Protein AF-A0A0G8F5L8-F1 (afdb_monomer_lite)

Foldseek 3Di:
DFPWDDDPPDIDFDKDFDFDDDDPDTDWDDDVPGPDIHTDMDTHDDD

Organism: Bacillus cereus (NCBI:txid1396)

Structure (mmCIF, N/CA/C/O backbone):
data_AF-A0A0G8F5L8-F1
#
_entry.id   AF-A0A0G8F5L8-F1
#
loop_
_atom_site.group_PDB
_atom_site.id
_atom_site.type_symbol
_atom_site.label_atom_id
_atom_site.label_alt_id
_atom_site.label_comp_id
_atom_site.label_asym_id
_atom_site.label_entity_id
_atom_site.label_seq_id
_atom_site.pdbx_PDB_ins_code
_atom_site.Cartn_x
_atom_site.Cartn_y
_atom_site.Cartn_z
_atom_site.occupancy
_atom_site.B_iso_or_equiv
_atom_site.auth_seq_id
_atom_site.auth_comp_id
_atom_site.auth_asym_id
_atom_site.auth_atom_id
_atom_site.pdbx_PDB_model_num
ATOM 1 N N . MET A 1 1 ? 6.798 -12.089 -9.038 1.00 82.19 1 MET A N 1
ATOM 2 C CA . MET A 1 1 ? 7.753 -10.964 -8.890 1.00 82.19 1 MET A CA 1
ATOM 3 C C . MET A 1 1 ? 6.954 -9.725 -8.504 1.00 82.19 1 MET A C 1
ATOM 5 O O . MET A 1 1 ? 5.795 -9.658 -8.902 1.00 82.19 1 MET A O 1
ATOM 9 N N . ASP A 1 2 ? 7.489 -8.788 -7.718 1.00 93.00 2 ASP A N 1
ATOM 10 C CA . ASP A 1 2 ? 6.788 -7.509 -7.503 1.00 93.00 2 ASP A CA 1
ATOM 11 C C . ASP A 1 2 ? 6.682 -6.754 -8.838 1.00 93.00 2 ASP A C 1
ATOM 13 O O . ASP A 1 2 ? 7.590 -6.828 -9.665 1.00 93.00 2 ASP A O 1
ATOM 17 N N . LEU A 1 3 ? 5.584 -6.027 -9.057 1.00 94.62 3 LEU A N 1
ATOM 18 C CA . LEU A 1 3 ? 5.359 -5.189 -10.236 1.00 94.62 3 LEU A CA 1
ATOM 19 C C . LEU A 1 3 ? 6.198 -3.914 -10.094 1.00 94.62 3 LEU A C 1
ATOM 21 O O . LEU A 1 3 ? 5.732 -2.838 -9.718 1.00 94.62 3 LEU A O 1
ATOM 25 N N . THR A 1 4 ? 7.497 -4.112 -10.274 1.00 94.94 4 THR A N 1
ATOM 26 C CA . THR A 1 4 ? 8.564 -3.136 -10.110 1.00 94.94 4 THR A CA 1
ATOM 27 C C . THR A 1 4 ? 9.518 -3.283 -11.278 1.00 94.94 4 THR A C 1
ATOM 29 O O . THR A 1 4 ? 9.944 -4.394 -11.585 1.00 94.94 4 THR A O 1
ATOM 32 N N . PHE A 1 5 ? 9.867 -2.177 -11.921 1.00 93.88 5 PHE A N 1
ATOM 33 C CA . PHE A 1 5 ? 10.823 -2.177 -13.021 1.00 93.88 5 PHE A CA 1
ATOM 34 C C . PHE A 1 5 ? 11.674 -0.910 -12.995 1.00 93.88 5 PHE A C 1
ATOM 36 O O . PHE A 1 5 ? 11.238 0.147 -12.534 1.00 93.88 5 PHE A O 1
ATOM 43 N N . LYS A 1 6 ? 12.918 -1.036 -13.465 1.00 95.31 6 LYS A N 1
ATOM 44 C CA . LYS A 1 6 ? 13.807 0.112 -13.641 1.00 95.31 6 LYS A CA 1
ATOM 45 C C . LYS A 1 6 ? 13.354 0.927 -14.848 1.00 95.31 6 LYS A C 1
ATOM 47 O O . LYS A 1 6 ? 13.022 0.354 -15.883 1.00 95.31 6 LYS A O 1
ATOM 52 N N . VAL A 1 7 ? 13.373 2.244 -14.704 1.00 94.12 7 VAL A N 1
ATOM 53 C CA . VAL A 1 7 ? 13.148 3.206 -15.783 1.00 94.12 7 VAL A CA 1
ATOM 54 C C . VAL A 1 7 ? 14.349 4.140 -15.773 1.00 94.12 7 VAL A C 1
ATOM 56 O O . VAL A 1 7 ? 14.448 4.995 -14.896 1.00 94.12 7 VAL A O 1
ATOM 59 N N . GLU A 1 8 ? 15.285 3.918 -16.699 1.00 94.94 8 GLU A N 1
ATOM 60 C CA . GLU A 1 8 ? 16.580 4.615 -16.741 1.00 94.94 8 GLU A CA 1
ATOM 61 C C . GLU A 1 8 ? 17.307 4.536 -15.380 1.00 94.94 8 GLU A C 1
ATOM 63 O O . GLU A 1 8 ? 17.593 3.437 -14.896 1.00 94.94 8 GLU A O 1
ATOM 68 N N . GLU A 1 9 ? 17.567 5.680 -14.741 1.00 96.00 9 GLU A N 1
ATOM 69 C CA 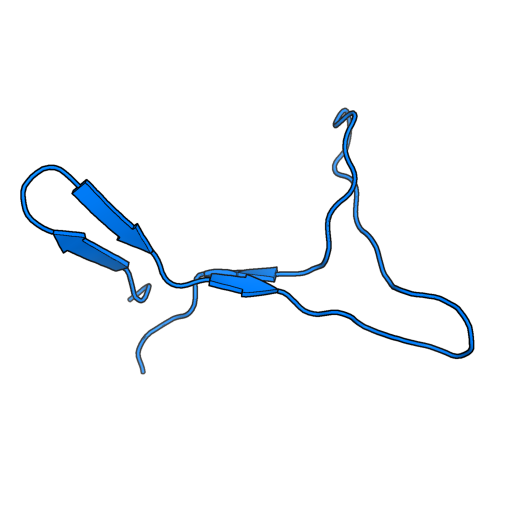. GLU A 1 9 ? 18.206 5.793 -13.422 1.00 96.00 9 GLU A CA 1
ATOM 70 C C . GLU A 1 9 ? 17.214 5.694 -12.246 1.00 96.00 9 GLU A C 1
ATOM 72 O O . GLU A 1 9 ? 17.589 5.849 -11.084 1.00 96.00 9 GLU A O 1
ATOM 77 N N . THR A 1 10 ? 15.937 5.410 -12.519 1.00 95.31 10 THR A N 1
ATOM 78 C CA . THR A 1 10 ? 14.862 5.371 -11.518 1.00 95.31 10 THR A CA 1
ATOM 79 C C . THR A 1 10 ? 14.208 3.993 -11.399 1.00 95.31 10 THR A C 1
ATOM 81 O O . THR A 1 10 ? 14.476 3.059 -12.160 1.00 95.31 10 THR A O 1
ATOM 84 N N . CYS A 1 11 ? 13.336 3.847 -10.401 1.00 95.25 11 CYS A N 1
ATOM 85 C CA . CYS A 1 11 ? 12.576 2.631 -10.147 1.00 95.25 11 CYS A CA 1
ATOM 86 C C . CYS A 1 11 ? 11.086 2.962 -10.068 1.00 95.25 11 CYS A C 1
ATOM 88 O O . CYS A 1 11 ? 10.658 3.713 -9.190 1.00 95.25 11 CYS A O 1
ATOM 90 N N . PHE A 1 12 ? 10.293 2.370 -10.958 1.00 95.31 12 PHE A N 1
ATOM 91 C CA . PHE A 1 12 ? 8.843 2.403 -10.859 1.00 95.31 12 PHE A CA 1
ATOM 92 C C . PHE A 1 12 ? 8.366 1.243 -9.981 1.00 95.31 12 PHE A C 1
ATOM 94 O O . PHE A 1 12 ? 8.718 0.089 -10.225 1.00 95.31 12 PHE A O 1
ATOM 101 N N . ASN A 1 13 ? 7.539 1.533 -8.974 1.00 95.31 13 ASN A N 1
ATOM 102 C CA . ASN A 1 13 ? 6.959 0.541 -8.070 1.00 95.31 13 ASN A CA 1
ATOM 103 C C . ASN A 1 13 ? 5.443 0.749 -7.981 1.00 95.31 13 ASN A C 1
ATOM 105 O O . ASN A 1 13 ? 4.986 1.780 -7.488 1.00 95.31 13 ASN A O 1
ATOM 109 N N . TYR A 1 14 ? 4.662 -0.236 -8.430 1.00 95.81 14 TYR A N 1
ATOM 110 C CA . TYR A 1 14 ? 3.207 -0.172 -8.329 1.00 95.81 14 TYR A CA 1
ATOM 111 C C . TYR A 1 14 ? 2.726 -0.628 -6.947 1.00 95.81 14 TYR A C 1
ATOM 113 O O . TYR A 1 14 ? 3.053 -1.725 -6.476 1.00 95.81 14 TYR A O 1
ATOM 121 N N . ARG A 1 15 ? 1.927 0.226 -6.301 1.00 96.06 15 ARG A N 1
ATOM 122 C CA . ARG A 1 15 ? 1.386 0.011 -4.956 1.00 96.06 15 ARG A CA 1
ATOM 123 C C . ARG A 1 15 ? -0.120 0.179 -4.945 1.00 96.06 15 ARG A C 1
ATOM 125 O O . ARG A 1 15 ? -0.663 1.002 -5.676 1.00 96.06 15 ARG A O 1
ATOM 132 N N . VAL A 1 16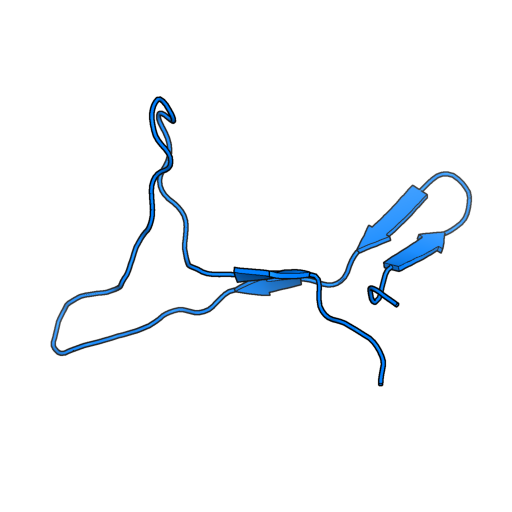 ? -0.768 -0.572 -4.066 1.00 96.88 16 VAL A N 1
ATOM 133 C CA . VAL A 1 16 ? -2.200 -0.449 -3.787 1.00 96.88 16 VAL A CA 1
ATOM 134 C C . VAL A 1 16 ? -2.376 -0.201 -2.296 1.00 96.88 16 VAL A C 1
ATOM 136 O O . VAL A 1 16 ? -1.736 -0.860 -1.477 1.00 96.88 16 VAL A O 1
ATOM 139 N N . GLY A 1 17 ? -3.236 0.756 -1.960 1.00 97.44 17 GLY A N 1
ATOM 140 C CA . GLY A 1 17 ? -3.731 0.998 -0.608 1.00 97.44 17 GLY A CA 1
ATOM 141 C C . GLY A 1 17 ? -5.241 0.777 -0.553 1.00 97.44 17 GLY A C 1
ATOM 142 O O . GLY A 1 17 ? -5.925 0.912 -1.568 1.00 97.44 17 GLY A O 1
ATOM 143 N N . ALA A 1 18 ? -5.758 0.432 0.621 1.00 97.81 18 ALA A N 1
ATOM 144 C CA . ALA A 1 18 ? -7.167 0.155 0.848 1.00 97.81 18 ALA A CA 1
ATOM 145 C C . ALA A 1 18 ? -7.762 1.140 1.858 1.00 97.81 18 ALA A C 1
ATOM 147 O O . ALA A 1 18 ? -7.278 1.265 2.980 1.00 97.81 18 ALA A O 1
ATOM 148 N N . ILE A 1 19 ? -8.865 1.788 1.480 1.00 97.69 19 ILE A N 1
ATOM 149 C CA . ILE A 1 19 ? -9.719 2.516 2.421 1.00 97.69 19 ILE A CA 1
ATOM 150 C C . ILE A 1 19 ? -10.809 1.558 2.896 1.00 97.69 19 ILE A C 1
ATOM 152 O O . ILE A 1 19 ? -11.865 1.431 2.276 1.00 97.69 19 ILE A O 1
ATOM 156 N N . CYS A 1 20 ? -10.540 0.851 3.989 1.00 97.88 20 CYS A N 1
ATOM 157 C CA . CYS A 1 20 ? -11.507 -0.071 4.576 1.00 97.88 20 CYS A CA 1
ATOM 158 C C . CYS A 1 20 ? -12.477 0.710 5.471 1.00 97.88 20 CYS A C 1
ATOM 160 O O . CYS A 1 20 ? -12.072 1.238 6.508 1.00 97.88 20 CYS A O 1
ATOM 162 N N . LYS A 1 21 ? -13.749 0.787 5.066 1.00 97.94 21 LYS A N 1
ATOM 163 C CA . LYS A 1 21 ? -14.821 1.463 5.810 1.00 97.94 21 LYS A CA 1
ATOM 164 C C . LYS A 1 21 ? -15.680 0.460 6.575 1.00 97.94 21 LYS A C 1
ATOM 166 O O . LYS A 1 21 ? -16.053 -0.571 6.020 1.00 97.94 21 LYS A O 1
ATOM 171 N N . HIS A 1 22 ? -16.053 0.807 7.801 1.00 98.00 22 HIS A N 1
ATOM 172 C CA . HIS A 1 22 ? -17.070 0.102 8.581 1.00 98.00 22 HIS A CA 1
ATOM 173 C C . HIS A 1 22 ? -17.848 1.126 9.415 1.00 98.00 22 HIS A C 1
ATOM 175 O O . HIS A 1 22 ? -17.244 1.916 10.145 1.00 98.00 22 HIS A O 1
ATOM 181 N N . ASP A 1 23 ? -19.170 1.163 9.242 1.00 97.25 23 ASP A N 1
ATOM 182 C CA . ASP A 1 23 ? -20.044 2.243 9.711 1.00 97.25 23 ASP A CA 1
ATOM 183 C C . ASP A 1 23 ? -19.491 3.634 9.337 1.00 97.25 23 ASP A C 1
ATOM 185 O O . ASP A 1 23 ? -19.232 3.918 8.165 1.00 97.25 23 ASP A O 1
ATOM 189 N N . ASN A 1 24 ? -19.273 4.497 10.334 1.00 97.19 24 ASN A N 1
ATOM 190 C CA . ASN A 1 24 ? -18.720 5.841 10.177 1.00 97.19 24 ASN A CA 1
ATOM 191 C C . ASN A 1 24 ? -17.219 5.918 10.529 1.00 97.19 24 ASN A C 1
ATOM 193 O O . ASN A 1 24 ? -16.740 6.951 10.993 1.00 97.19 24 ASN A O 1
ATOM 197 N N . LYS A 1 25 ? -16.481 4.810 10.380 1.00 97.94 25 LYS A N 1
ATOM 198 C CA . LYS A 1 25 ? -15.046 4.712 10.693 1.00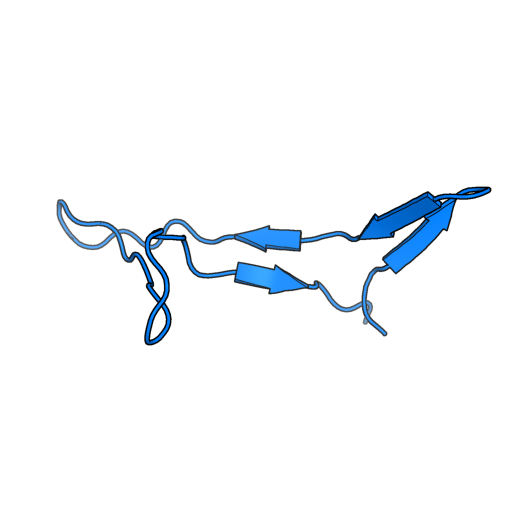 97.94 25 LYS A CA 1
ATOM 199 C C . LYS A 1 25 ? -14.249 4.166 9.507 1.00 97.94 25 LYS A C 1
ATOM 201 O O . LYS A 1 25 ? -14.784 3.467 8.642 1.00 97.94 25 LYS A O 1
ATOM 206 N N . ILE A 1 26 ? -12.952 4.472 9.499 1.00 97.88 26 ILE A N 1
ATOM 207 C CA . ILE A 1 26 ? -11.958 3.909 8.577 1.00 97.88 26 ILE A CA 1
ATOM 208 C C . ILE A 1 26 ? -10.863 3.182 9.356 1.00 97.88 26 ILE A C 1
ATOM 210 O O . ILE A 1 26 ? -10.508 3.600 10.457 1.00 97.88 26 ILE A O 1
ATOM 214 N N . LEU A 1 27 ? -10.330 2.103 8.781 1.00 98.19 27 LEU A N 1
ATOM 215 C CA . LEU A 1 27 ? -9.153 1.424 9.321 1.00 98.19 27 LEU A CA 1
ATOM 216 C C . LEU A 1 27 ? -7.885 2.202 8.955 1.00 98.19 27 LEU A C 1
ATOM 218 O O . LEU A 1 27 ? -7.603 2.424 7.778 1.00 98.19 27 LEU A O 1
ATOM 222 N N . ILE A 1 28 ? -7.113 2.557 9.975 1.00 97.69 28 ILE A N 1
ATOM 223 C CA . ILE A 1 28 ? -5.804 3.192 9.873 1.00 97.69 28 ILE A CA 1
ATOM 224 C C . ILE A 1 28 ? -4.829 2.413 10.771 1.00 97.69 28 ILE A C 1
ATOM 226 O O . ILE A 1 28 ? -5.221 1.905 11.821 1.00 97.69 28 ILE A O 1
ATOM 230 N N . LEU A 1 29 ? -3.581 2.288 10.327 1.00 97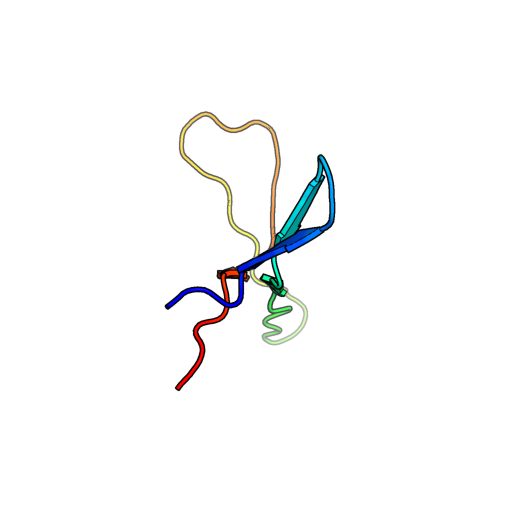.31 29 LEU A N 1
ATOM 231 C CA . LEU A 1 29 ? -2.482 1.581 10.976 1.00 97.31 29 LEU A CA 1
ATOM 232 C C . LEU A 1 29 ? -1.411 2.580 11.439 1.00 97.31 29 LEU A C 1
ATOM 234 O O . LEU A 1 29 ? -1.243 3.640 10.835 1.00 97.31 29 LEU A O 1
ATOM 238 N N . GLN A 1 30 ? -0.677 2.210 12.481 1.00 97.88 30 GLN A N 1
ATOM 239 C CA . GLN A 1 30 ? 0.548 2.863 12.942 1.00 97.88 30 GLN A CA 1
ATOM 240 C C . GLN A 1 30 ? 1.463 1.757 13.461 1.00 97.88 30 GLN A C 1
ATOM 242 O O . GLN A 1 30 ? 1.006 0.885 14.202 1.00 97.88 30 GLN A O 1
ATOM 247 N N . GLY A 1 31 ? 2.713 1.736 13.005 1.00 95.94 31 GLY A N 1
ATOM 248 C CA . GLY A 1 31 ? 3.720 0.818 13.517 1.00 95.94 31 GLY A CA 1
ATOM 249 C C . GLY A 1 31 ? 4.246 1.263 14.879 1.00 95.94 31 GLY A C 1
ATOM 250 O O . GLY A 1 31 ? 4.157 2.435 15.252 1.00 95.94 31 GLY A O 1
ATOM 251 N N . ASP A 1 32 ? 4.827 0.322 15.620 1.00 96.44 32 ASP A N 1
ATOM 252 C CA . ASP A 1 32 ? 5.433 0.613 16.917 1.00 96.44 32 ASP A CA 1
ATOM 253 C C . ASP A 1 32 ? 6.542 1.668 16.772 1.00 96.44 32 ASP A C 1
ATOM 255 O O . ASP A 1 32 ? 7.533 1.464 16.071 1.00 96.44 32 ASP A O 1
ATOM 259 N N . GLY A 1 33 ? 6.371 2.803 17.456 1.00 96.19 33 GLY A N 1
ATOM 260 C CA . GLY A 1 33 ? 7.328 3.912 17.451 1.00 96.19 33 GLY A CA 1
ATOM 261 C C . GLY A 1 33 ? 7.223 4.876 16.262 1.00 96.19 33 GLY A C 1
ATOM 262 O O . GLY A 1 33 ? 8.001 5.825 16.209 1.00 96.19 33 GLY A O 1
ATOM 263 N N . GLU A 1 34 ? 6.280 4.681 15.336 1.00 96.94 34 GLU A N 1
ATOM 264 C CA . GLU A 1 34 ? 6.030 5.627 14.241 1.00 96.94 34 GLU A CA 1
ATOM 265 C C . GLU A 1 34 ? 5.173 6.808 14.720 1.00 96.94 34 GLU A C 1
ATOM 267 O O . GLU A 1 34 ? 4.224 6.633 15.480 1.00 96.94 34 GLU A O 1
ATOM 272 N N . ASP A 1 35 ? 5.459 8.022 14.251 1.00 97.81 35 ASP A N 1
ATOM 273 C CA . ASP A 1 35 ? 4.701 9.241 14.574 1.00 97.81 35 ASP A CA 1
ATOM 274 C C . ASP A 1 35 ? 3.655 9.606 13.504 1.00 97.81 35 ASP A C 1
ATOM 276 O O . ASP A 1 35 ? 3.016 10.659 13.575 1.00 97.81 35 ASP A O 1
ATOM 280 N N . PHE A 1 36 ? 3.439 8.718 12.531 1.00 97.12 36 PHE A N 1
ATOM 281 C CA . PHE A 1 36 ? 2.476 8.885 11.449 1.00 97.12 36 PHE A CA 1
ATOM 282 C C . PHE A 1 36 ? 1.514 7.700 11.347 1.00 97.12 36 PHE A C 1
ATOM 284 O O . PHE A 1 36 ? 1.779 6.584 11.788 1.00 97.12 36 PHE A O 1
ATOM 291 N N . TRP A 1 37 ? 0.378 7.968 10.712 1.00 97.31 37 TRP A N 1
ATOM 292 C CA . TRP A 1 37 ? -0.700 7.017 10.492 1.00 97.31 37 TRP A CA 1
ATOM 293 C C . TRP A 1 37 ? -0.870 6.749 8.996 1.00 97.31 37 TRP A C 1
AT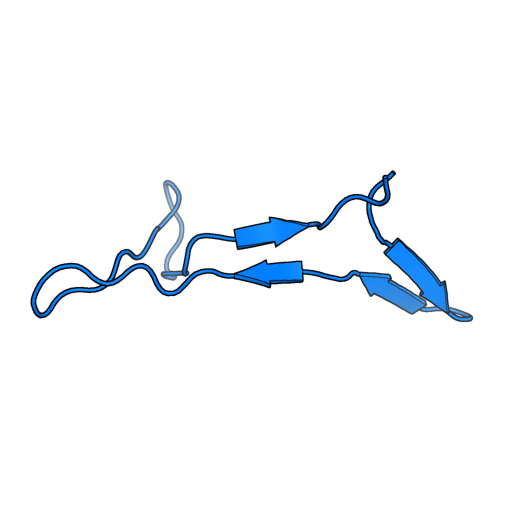OM 295 O O . TRP A 1 37 ? -0.737 7.665 8.181 1.00 97.31 37 TRP A O 1
ATOM 305 N N . TYR A 1 38 ? -1.201 5.517 8.615 1.00 97.12 38 TYR A N 1
ATOM 306 C CA . TYR A 1 38 ? -1.341 5.131 7.209 1.00 97.12 38 TYR A CA 1
ATOM 307 C C . TYR A 1 38 ? -2.452 4.105 6.984 1.00 97.12 38 TYR A C 1
ATOM 309 O O . TYR A 1 38 ? -2.929 3.439 7.896 1.00 97.12 38 TYR A O 1
ATOM 317 N N . VAL A 1 39 ? -2.895 3.982 5.736 1.00 97.75 39 VAL A N 1
ATOM 318 C CA . VAL A 1 39 ? -3.914 3.000 5.347 1.00 97.75 39 VAL A CA 1
ATOM 319 C C . VAL A 1 39 ? -3.257 1.658 5.013 1.00 97.75 39 VAL A C 1
ATOM 321 O O . VAL A 1 39 ? -2.128 1.649 4.514 1.00 97.75 39 VAL A O 1
ATOM 324 N N . PRO A 1 40 ? -3.933 0.516 5.231 1.00 97.62 40 PRO A N 1
ATOM 325 C CA . PRO A 1 40 ? -3.416 -0.781 4.805 1.00 97.62 40 PRO A CA 1
ATOM 326 C C . PRO A 1 40 ? -3.067 -0.783 3.312 1.00 97.62 40 PRO A C 1
ATOM 328 O O . PRO A 1 40 ? -3.811 -0.243 2.493 1.00 97.62 40 PRO A O 1
ATOM 331 N N . GLY A 1 41 ? -1.958 -1.411 2.930 1.00 96.19 41 GLY A N 1
ATOM 332 C CA . GLY A 1 41 ? -1.523 -1.450 1.537 1.00 96.19 41 GLY A CA 1
ATOM 333 C C . GLY A 1 41 ? -0.247 -2.252 1.32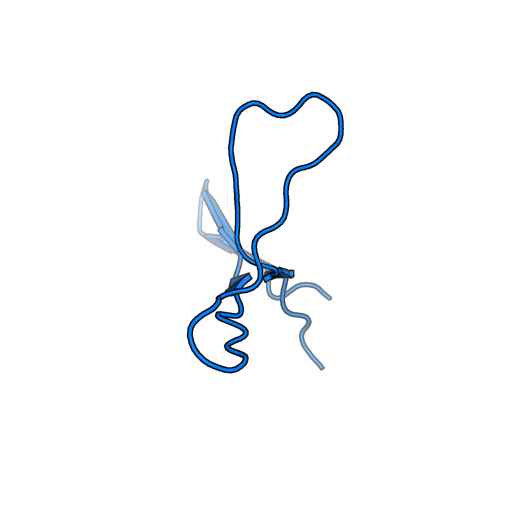8 1.00 96.19 41 GLY A C 1
ATOM 334 O O . GLY A 1 41 ? 0.312 -2.816 2.266 1.00 96.19 41 GLY A O 1
ATOM 335 N N . GLY A 1 42 ? 0.226 -2.312 0.085 1.00 95.94 42 GLY A N 1
ATOM 336 C CA . GLY A 1 42 ? 1.432 -3.066 -0.240 1.00 95.94 42 GLY A CA 1
ATOM 337 C C . GLY A 1 42 ? 1.848 -3.017 -1.705 1.00 95.94 42 GLY A C 1
ATOM 338 O O . GLY A 1 42 ? 1.217 -2.371 -2.546 1.00 95.94 42 GLY A O 1
ATOM 339 N N . ARG A 1 43 ? 2.952 -3.713 -1.996 1.00 96.25 43 ARG A N 1
ATOM 340 C CA . ARG A 1 43 ? 3.447 -3.931 -3.361 1.00 96.25 43 ARG A CA 1
ATOM 341 C C . ARG A 1 43 ? 2.581 -4.968 -4.068 1.00 96.25 43 ARG A C 1
ATOM 343 O O . ARG A 1 43 ? 2.216 -5.986 -3.481 1.00 96.25 43 ARG A O 1
ATOM 350 N N . VAL A 1 44 ? 2.285 -4.717 -5.337 1.00 96.69 44 VAL A N 1
ATOM 351 C CA . VAL A 1 44 ? 1.541 -5.660 -6.181 1.00 96.69 44 VAL A CA 1
ATOM 352 C C . VAL A 1 44 ? 2.500 -6.667 -6.801 1.00 96.69 44 VAL A C 1
ATOM 354 O O . VAL A 1 44 ? 3.624 -6.311 -7.142 1.00 96.69 44 VAL A O 1
ATOM 357 N N . LYS A 1 45 ? 2.055 -7.913 -6.983 1.00 94.75 45 LYS A N 1
ATOM 358 C CA . LYS A 1 45 ? 2.817 -8.968 -7.664 1.00 94.75 45 LYS A CA 1
ATOM 359 C C . LYS A 1 45 ? 2.250 -9.243 -9.055 1.00 94.75 45 LYS A C 1
ATOM 361 O O . LYS A 1 45 ? 1.033 -9.260 -9.228 1.00 94.75 45 LYS A O 1
ATOM 366 N N . THR A 1 46 ? 3.125 -9.487 -10.028 1.00 86.12 46 THR A N 1
ATOM 367 C CA . THR A 1 46 ? 2.732 -10.073 -11.317 1.00 86.12 46 THR A CA 1
ATOM 368 C C . THR A 1 46 ? 2.349 -11.537 -11.110 1.00 86.12 46 THR A C 1
ATOM 370 O O . THR A 1 46 ? 2.934 -12.206 -10.248 1.00 86.12 46 THR A O 1
ATOM 373 N N . ARG A 1 47 ? 1.358 -12.009 -11.870 1.00 78.81 47 ARG A N 1
ATOM 374 C CA . ARG A 1 47 ? 1.009 -13.434 -11.923 1.00 78.81 47 ARG A CA 1
ATOM 375 C C . ARG A 1 47 ? 2.077 -14.229 -12.659 1.00 78.81 47 ARG A C 1
ATOM 377 O O . ARG A 1 47 ? 2.763 -13.620 -13.511 1.00 78.81 47 ARG A O 1
#

pLDDT: mean 95.57, std 3.74, range [78.81, 98.19]

Secondary structure (DSSP, 8-state):
-BSEEEETTEEEE-EEE---EETTEE--B--TT-S--B-SEEE-B--

Sequence (47 aa):
MDLTFKVEETCFNYRVGAICKHDNKILILQGDGEDFWYVPGGRVKTR

Radius of gyration: 14.62 Å; chains: 1; bounding box: 38×23×34 Å

InterPro domains:
  IPR015797 NUDIX hydrolase-like domain superfamily [SSF55811] (12-45)